Protein AF-A0A968LKU0-F1 (afdb_monomer_lite)

Structure (mmCIF, N/CA/C/O backbone):
data_AF-A0A968LKU0-F1
#
_entry.id   AF-A0A968LKU0-F1
#
loop_
_atom_site.group_PDB
_atom_site.id
_atom_site.type_symbol
_atom_site.label_atom_id
_atom_site.label_alt_id
_atom_site.label_comp_id
_atom_site.label_asym_id
_atom_site.label_entity_id
_atom_site.label_seq_id
_atom_site.pdbx_PDB_ins_code
_atom_site.Cartn_x
_atom_site.Cartn_y
_atom_site.Cartn_z
_atom_site.occupancy
_atom_site.B_iso_or_equiv
_atom_site.auth_seq_id
_atom_site.auth_comp_id
_atom_site.auth_asym_id
_atom_site.auth_atom_id
_atom_site.pdbx_PDB_model_num
ATOM 1 N N . MET A 1 1 ? -21.483 -4.088 11.017 1.00 43.84 1 MET A N 1
ATOM 2 C CA . MET A 1 1 ? -20.038 -3.794 11.113 1.00 43.84 1 MET A CA 1
ATOM 3 C C . MET A 1 1 ? -19.858 -2.745 12.193 1.00 43.84 1 MET A C 1
ATOM 5 O O . MET A 1 1 ? -20.346 -1.638 12.019 1.00 43.84 1 MET A O 1
ATOM 9 N N . SER A 1 2 ? -19.278 -3.107 13.336 1.00 43.16 2 SER A N 1
ATOM 10 C CA . SER A 1 2 ? -19.057 -2.168 14.440 1.00 43.16 2 SER A CA 1
ATOM 11 C C . SER A 1 2 ? -18.040 -1.108 14.017 1.00 43.16 2 SER A C 1
ATOM 13 O O . SER A 1 2 ? -16.967 -1.456 13.520 1.00 43.16 2 SER A O 1
ATOM 15 N N . ALA A 1 3 ? -18.376 0.173 14.189 1.00 53.59 3 ALA A N 1
ATOM 16 C CA . ALA A 1 3 ? -17.459 1.278 13.937 1.00 53.59 3 ALA A CA 1
ATOM 17 C C . ALA A 1 3 ? -16.285 1.166 14.918 1.00 53.59 3 ALA A C 1
ATOM 19 O O . ALA A 1 3 ? -16.403 1.486 16.098 1.00 53.59 3 ALA A O 1
ATOM 20 N N . THR A 1 4 ? -15.165 0.626 14.446 1.00 62.16 4 THR A N 1
ATOM 21 C CA . THR A 1 4 ? -13.952 0.524 15.254 1.00 62.16 4 THR A CA 1
ATOM 22 C C . THR A 1 4 ? -13.303 1.901 15.227 1.00 62.16 4 THR A C 1
ATOM 24 O O . THR A 1 4 ? -12.741 2.298 14.213 1.00 62.16 4 THR A O 1
ATOM 27 N N . SER A 1 5 ? -13.450 2.672 16.305 1.00 74.06 5 SER A N 1
ATOM 28 C CA . SER A 1 5 ? -12.795 3.975 16.419 1.00 74.06 5 SER A CA 1
ATOM 29 C C . SER A 1 5 ? -11.306 3.757 16.678 1.00 74.06 5 SER A C 1
ATOM 31 O O . SER A 1 5 ? -10.912 3.410 17.790 1.00 74.06 5 SER A O 1
ATOM 33 N N . PHE A 1 6 ? -10.472 3.936 15.655 1.00 79.56 6 PHE A N 1
ATOM 34 C CA . PHE A 1 6 ? -9.020 3.905 15.822 1.00 79.56 6 PHE A CA 1
ATOM 35 C C . PHE A 1 6 ? -8.528 5.157 16.552 1.00 79.56 6 PHE A C 1
ATOM 37 O O . PHE A 1 6 ? -9.096 6.240 16.406 1.00 79.56 6 PHE A O 1
ATOM 44 N N . ALA A 1 7 ? -7.450 5.019 17.328 1.00 85.56 7 ALA A N 1
ATOM 45 C CA . ALA A 1 7 ? -6.811 6.167 17.961 1.00 85.56 7 ALA A CA 1
ATOM 46 C C . ALA A 1 7 ? -6.345 7.172 16.882 1.00 85.56 7 ALA A C 1
ATOM 48 O O . ALA A 1 7 ? -5.739 6.733 15.898 1.00 85.56 7 ALA A O 1
ATOM 49 N N . PRO A 1 8 ? -6.552 8.494 17.057 1.00 85.69 8 PRO A N 1
ATOM 50 C CA . PRO A 1 8 ? -6.197 9.501 16.048 1.00 85.69 8 PRO A CA 1
ATOM 51 C C . PRO A 1 8 ? -4.745 9.394 15.574 1.00 85.69 8 PRO A C 1
ATOM 53 O O . PRO A 1 8 ? -4.468 9.436 14.378 1.00 85.69 8 PRO A O 1
ATOM 56 N N . ILE A 1 9 ? -3.829 9.125 16.509 1.00 88.88 9 ILE A N 1
ATOM 57 C CA . ILE A 1 9 ? -2.408 8.945 16.209 1.00 88.88 9 ILE A CA 1
ATOM 58 C C . ILE A 1 9 ? -2.143 7.751 15.281 1.00 88.88 9 ILE A C 1
ATOM 60 O O . ILE A 1 9 ? -1.271 7.828 14.427 1.00 88.88 9 ILE A O 1
ATOM 64 N N . ALA A 1 10 ? -2.884 6.645 15.401 1.00 89.44 10 ALA A N 1
ATOM 65 C CA . ALA A 1 10 ? -2.698 5.490 14.523 1.00 89.44 10 ALA A CA 1
ATOM 66 C C . ALA A 1 10 ? -3.148 5.811 13.091 1.00 89.44 10 ALA A C 1
ATOM 68 O O . ALA A 1 10 ? -2.472 5.438 12.135 1.00 89.44 10 ALA A O 1
ATOM 69 N N . LEU A 1 11 ? -4.248 6.557 12.954 1.00 93.38 11 LEU A N 1
ATOM 70 C CA . LEU A 1 11 ? -4.784 6.968 11.661 1.00 93.38 11 LEU A CA 1
ATOM 71 C C . LEU A 1 11 ? -3.851 7.947 10.938 1.00 93.38 11 LEU A C 1
ATOM 73 O O . LEU A 1 11 ? -3.575 7.755 9.759 1.00 93.38 11 LEU A O 1
ATOM 77 N N . GLU A 1 12 ? -3.306 8.943 11.643 1.00 94.12 12 GLU A N 1
ATOM 78 C CA . GLU A 1 12 ? -2.346 9.899 11.069 1.00 94.12 12 GLU A CA 1
ATOM 79 C C . GLU A 1 12 ? -1.071 9.215 10.562 1.00 94.12 12 GLU A C 1
ATOM 81 O O . GLU A 1 12 ? -0.568 9.530 9.482 1.00 94.12 12 GLU A O 1
ATOM 86 N N . ARG A 1 13 ? -0.544 8.256 11.332 1.00 95.00 13 ARG A N 1
ATOM 87 C CA . ARG A 1 13 ? 0.653 7.493 10.948 1.00 95.00 13 ARG A CA 1
ATOM 88 C C . ARG A 1 13 ? 0.385 6.626 9.723 1.00 95.00 13 ARG A C 1
ATOM 90 O O . ARG A 1 13 ? 1.196 6.595 8.799 1.00 95.00 13 ARG A O 1
ATOM 97 N N . ALA A 1 14 ? -0.766 5.962 9.702 1.00 96.69 14 ALA A N 1
ATOM 98 C CA . ALA A 1 14 ? -1.199 5.122 8.599 1.00 96.69 14 ALA A CA 1
ATOM 99 C C . ALA A 1 14 ? -1.444 5.930 7.308 1.00 96.69 14 ALA A C 1
ATOM 101 O O . ALA A 1 14 ? -0.966 5.532 6.244 1.00 96.69 14 ALA A O 1
ATOM 102 N N . ASP A 1 15 ? -2.100 7.093 7.396 1.00 97.06 15 ASP A N 1
ATOM 103 C CA . ASP A 1 15 ? -2.294 8.018 6.269 1.00 97.06 15 ASP A CA 1
ATOM 104 C C . ASP A 1 15 ? -0.950 8.512 5.714 1.00 97.06 15 ASP A C 1
ATOM 106 O O . ASP A 1 15 ? -0.682 8.408 4.514 1.00 97.06 15 ASP A O 1
ATOM 110 N N . ARG A 1 16 ? -0.046 8.969 6.590 1.00 97.69 16 ARG A N 1
ATOM 111 C CA . ARG A 1 16 ? 1.298 9.408 6.192 1.00 97.69 16 ARG A CA 1
ATOM 112 C C . ARG A 1 16 ? 2.078 8.299 5.481 1.00 97.69 16 ARG A C 1
ATOM 114 O O . ARG A 1 16 ? 2.668 8.548 4.425 1.00 97.69 16 ARG A O 1
ATOM 121 N N . ALA A 1 17 ? 2.074 7.088 6.035 1.00 97.81 17 ALA A N 1
ATOM 122 C CA . ALA A 1 17 ? 2.735 5.932 5.439 1.00 97.81 17 ALA A CA 1
ATOM 123 C C . ALA A 1 17 ? 2.164 5.596 4.058 1.00 97.81 17 ALA A C 1
ATOM 125 O O . ALA A 1 17 ? 2.922 5.367 3.111 1.00 97.81 17 ALA A O 1
ATOM 126 N N . LEU A 1 18 ? 0.837 5.641 3.918 1.00 97.94 18 LEU A N 1
ATOM 127 C CA . LEU A 1 18 ? 0.156 5.401 2.655 1.00 97.94 18 LEU A CA 1
ATOM 128 C C . LEU A 1 18 ? 0.565 6.426 1.589 1.00 97.94 18 LEU A C 1
ATOM 130 O O . LEU A 1 18 ? 0.966 6.035 0.493 1.00 97.94 18 LEU A O 1
ATOM 134 N N . ARG A 1 19 ? 0.574 7.722 1.916 1.00 97.50 19 ARG A N 1
ATOM 135 C CA . ARG A 1 19 ? 1.024 8.788 0.998 1.00 97.50 19 ARG A CA 1
ATOM 136 C C . ARG A 1 19 ? 2.493 8.642 0.593 1.00 97.50 19 ARG A C 1
ATOM 138 O O . ARG A 1 19 ? 2.867 8.959 -0.536 1.00 97.50 19 ARG A O 1
ATOM 145 N N . CYS A 1 20 ? 3.343 8.160 1.501 1.00 97.69 20 CYS A N 1
ATOM 146 C CA . CYS A 1 20 ? 4.770 7.941 1.239 1.00 97.69 20 CYS A CA 1
ATOM 147 C C . CYS A 1 20 ? 5.058 6.657 0.438 1.00 97.69 20 CYS A C 1
ATOM 149 O O . CYS A 1 20 ? 6.163 6.502 -0.095 1.00 97.69 20 CYS A O 1
ATOM 151 N N . SER A 1 21 ? 4.087 5.744 0.337 1.00 97.50 21 SER A N 1
ATOM 152 C CA . SER A 1 21 ? 4.276 4.418 -0.259 1.00 97.50 21 SER A CA 1
ATOM 153 C C . SER A 1 21 ? 4.472 4.451 -1.778 1.00 97.50 21 SER A C 1
ATOM 155 O O . SER A 1 21 ? 5.228 3.643 -2.306 1.00 97.50 21 SER A O 1
ATOM 157 N N . GLY A 1 22 ? 3.855 5.397 -2.491 1.00 96.94 22 GLY A N 1
ATOM 158 C CA . GLY A 1 22 ? 3.821 5.377 -3.958 1.00 96.94 22 GLY A CA 1
ATOM 159 C C . GLY A 1 22 ? 2.910 4.290 -4.545 1.00 96.94 22 GLY A C 1
ATOM 160 O O . GLY A 1 22 ? 3.012 4.007 -5.740 1.00 96.94 22 GLY A O 1
ATOM 161 N N . PHE A 1 23 ? 2.045 3.687 -3.725 1.00 98.38 23 PHE A N 1
ATOM 162 C CA . PHE A 1 23 ? 0.915 2.892 -4.190 1.00 98.38 23 PHE A CA 1
ATOM 163 C C . PHE A 1 23 ? -0.248 3.784 -4.605 1.00 98.38 23 PHE A C 1
ATOM 165 O O . PHE A 1 23 ? -0.327 4.952 -4.222 1.00 98.38 23 PHE A O 1
ATOM 172 N N . THR A 1 24 ? -1.148 3.232 -5.407 1.00 98.38 24 THR A N 1
ATOM 173 C CA . THR A 1 24 ? -2.320 3.946 -5.908 1.00 98.38 24 THR A CA 1
ATOM 174 C C . THR A 1 24 ? -3.573 3.580 -5.121 1.00 98.38 24 THR A C 1
ATOM 176 O O . THR A 1 24 ? -3.644 2.565 -4.424 1.00 98.38 24 THR A O 1
ATOM 179 N N . ARG A 1 25 ? -4.619 4.391 -5.291 1.00 97.75 25 ARG A N 1
ATOM 180 C CA . ARG A 1 25 ? -5.958 4.043 -4.815 1.00 97.75 25 ARG A CA 1
ATOM 181 C C . ARG A 1 25 ? -6.469 2.739 -5.440 1.00 97.75 25 ARG A C 1
ATOM 183 O O . ARG A 1 25 ? -7.090 1.951 -4.736 1.00 97.75 25 ARG A O 1
ATOM 190 N N . HIS A 1 26 ? -6.157 2.494 -6.714 1.00 98.00 26 HIS A N 1
ATOM 191 C CA . HIS A 1 26 ? -6.572 1.282 -7.418 1.00 98.00 2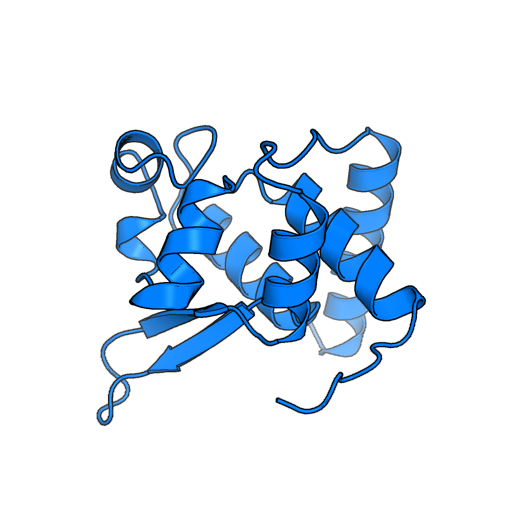6 HIS A CA 1
ATOM 192 C C . HIS A 1 26 ? -6.020 0.007 -6.759 1.00 98.00 26 HIS A C 1
ATOM 194 O O . HIS A 1 26 ? -6.748 -0.977 -6.606 1.00 98.00 26 HIS A O 1
ATOM 200 N N . LEU A 1 27 ? -4.769 0.037 -6.276 1.00 98.38 27 LEU A N 1
ATOM 201 C CA . LEU A 1 27 ? -4.234 -1.070 -5.480 1.00 98.38 27 LEU A CA 1
ATOM 202 C C . LEU A 1 27 ? -5.064 -1.293 -4.210 1.00 98.38 27 LEU A C 1
ATOM 204 O O . LEU A 1 27 ? -5.437 -2.426 -3.926 1.00 98.38 27 LEU A O 1
ATOM 208 N N . LEU A 1 28 ? -5.383 -0.233 -3.458 1.00 97.94 28 LEU A N 1
ATOM 209 C CA . LEU A 1 28 ? -6.174 -0.361 -2.228 1.00 97.94 28 LEU A CA 1
ATOM 210 C C . LEU A 1 28 ? -7.554 -0.968 -2.486 1.00 97.94 28 LEU A C 1
ATOM 212 O O . LEU A 1 28 ? -7.965 -1.857 -1.749 1.00 97.94 28 LEU A O 1
ATOM 216 N N . GLU A 1 29 ? -8.249 -0.527 -3.534 1.00 97.31 29 GLU A N 1
ATOM 217 C CA . GLU A 1 29 ? -9.547 -1.090 -3.927 1.00 97.31 29 GLU A CA 1
ATOM 218 C C . GLU A 1 29 ? -9.440 -2.579 -4.270 1.00 97.31 29 GLU A C 1
ATOM 220 O O . GLU A 1 29 ? -10.275 -3.378 -3.851 1.00 97.31 29 GLU A O 1
ATOM 225 N N . THR A 1 30 ? -8.375 -2.974 -4.966 1.00 97.81 30 THR A N 1
ATOM 226 C CA . THR A 1 30 ? -8.130 -4.378 -5.325 1.00 97.81 30 THR A CA 1
ATOM 227 C C . THR A 1 30 ? -7.791 -5.234 -4.096 1.00 97.81 30 THR A C 1
ATOM 229 O O . THR A 1 30 ? -8.251 -6.370 -3.958 1.00 97.81 30 THR A O 1
ATOM 232 N N . LEU A 1 31 ? -7.036 -4.679 -3.143 1.00 97.00 31 LEU A N 1
ATOM 233 C CA . LEU A 1 31 ? -6.704 -5.331 -1.871 1.00 97.00 31 LEU A CA 1
ATOM 234 C C . LEU A 1 31 ? -7.928 -5.537 -0.960 1.00 97.00 31 LEU A C 1
ATOM 236 O O . LEU A 1 31 ? -7.875 -6.388 -0.069 1.00 97.00 31 LEU A O 1
ATOM 240 N N . VAL A 1 32 ? -9.015 -4.783 -1.164 1.00 95.56 32 VAL A N 1
ATOM 241 C CA . VAL A 1 32 ? -10.301 -4.988 -0.470 1.00 95.56 32 VAL A CA 1
ATOM 242 C C . VAL A 1 32 ? -11.003 -6.239 -0.995 1.00 95.56 32 VAL A C 1
ATOM 244 O O . VAL A 1 32 ? -11.552 -7.009 -0.210 1.00 95.56 32 VAL A O 1
ATOM 247 N N . THR A 1 33 ? -11.005 -6.441 -2.314 1.00 94.00 33 THR A N 1
ATOM 248 C CA . THR A 1 33 ? -11.842 -7.454 -2.971 1.00 94.00 33 THR A CA 1
ATOM 249 C C . THR A 1 33 ? -11.166 -8.818 -3.029 1.00 94.00 33 THR A C 1
ATOM 251 O O . THR A 1 33 ? -11.730 -9.813 -2.573 1.00 94.00 33 THR A O 1
ATOM 254 N N . VAL A 1 34 ? -9.945 -8.884 -3.558 1.00 91.44 34 VAL A N 1
ATOM 255 C CA . VAL A 1 34 ? -9.310 -10.161 -3.927 1.00 91.44 34 VAL A CA 1
ATOM 256 C C . VAL A 1 34 ? -8.011 -10.435 -3.182 1.00 91.44 34 VAL A C 1
ATOM 258 O O . VAL A 1 34 ? -7.677 -11.601 -2.976 1.00 91.44 34 VAL A O 1
ATOM 261 N N . GLY A 1 35 ? -7.342 -9.393 -2.685 1.00 92.75 35 GLY A N 1
ATOM 262 C CA . GLY A 1 35 ? -5.963 -9.499 -2.214 1.00 92.75 35 GLY A CA 1
ATOM 263 C C . GLY A 1 35 ? -4.988 -9.654 -3.385 1.00 92.75 35 GLY A C 1
ATOM 264 O O . GLY A 1 35 ? -5.354 -10.120 -4.461 1.00 92.75 35 GLY A O 1
ATOM 265 N N . VAL A 1 36 ? -3.746 -9.205 -3.213 1.00 96.44 36 VAL A N 1
ATOM 266 C CA . VAL A 1 36 ? -2.779 -9.116 -4.323 1.00 96.44 36 VAL A CA 1
ATOM 267 C C . VAL A 1 36 ? -1.419 -9.633 -3.868 1.00 96.44 36 VAL A C 1
ATOM 269 O O . VAL A 1 36 ? -0.996 -9.330 -2.755 1.00 96.44 36 VAL A O 1
ATOM 272 N N . SER A 1 37 ? -0.741 -10.430 -4.696 1.00 95.75 37 SER A N 1
ATOM 273 C CA . SER A 1 37 ? 0.596 -10.960 -4.391 1.00 95.75 37 SER A CA 1
ATOM 274 C C . SER A 1 37 ? 1.692 -9.918 -4.612 1.00 95.75 37 SER A C 1
ATOM 276 O O . SER A 1 37 ? 1.543 -9.012 -5.434 1.00 95.75 37 SER A O 1
ATOM 278 N N . LEU A 1 38 ? 2.836 -10.077 -3.935 1.00 95.81 38 LEU A N 1
ATOM 279 C CA . LEU A 1 38 ? 3.993 -9.189 -4.107 1.00 95.81 38 LEU A CA 1
ATOM 280 C C . LEU A 1 38 ? 4.408 -9.059 -5.582 1.00 95.81 38 LEU A C 1
ATOM 282 O O . LEU A 1 38 ? 4.665 -7.958 -6.067 1.00 95.81 38 LEU A O 1
ATOM 286 N N . ARG A 1 39 ? 4.438 -10.183 -6.311 1.00 94.81 39 ARG A N 1
ATOM 287 C CA . ARG A 1 39 ? 4.857 -10.223 -7.722 1.00 94.81 39 ARG A CA 1
ATOM 288 C C . ARG A 1 39 ? 3.948 -9.405 -8.636 1.00 94.81 39 ARG A C 1
ATOM 290 O O . ARG A 1 39 ? 4.450 -8.811 -9.576 1.00 94.81 39 ARG A O 1
ATOM 297 N N . ALA A 1 40 ? 2.649 -9.334 -8.344 1.00 96.69 40 ALA A N 1
ATOM 298 C CA . ALA A 1 40 ? 1.709 -8.545 -9.138 1.00 96.69 40 ALA A CA 1
ATOM 299 C C . ALA A 1 40 ? 1.815 -7.029 -8.879 1.00 96.69 40 ALA A C 1
ATOM 301 O O . ALA A 1 40 ? 1.330 -6.243 -9.692 1.00 96.69 40 ALA A O 1
ATOM 302 N N . ILE A 1 41 ? 2.419 -6.622 -7.753 1.00 98.00 41 ILE A N 1
ATOM 303 C CA . ILE A 1 41 ? 2.591 -5.217 -7.335 1.00 98.00 41 ILE A CA 1
ATOM 304 C C . ILE A 1 41 ? 3.976 -4.683 -7.720 1.00 98.00 41 ILE A C 1
ATOM 306 O O . ILE A 1 41 ? 4.147 -3.479 -7.903 1.00 98.00 41 ILE A O 1
ATOM 310 N N . ALA A 1 42 ? 4.980 -5.551 -7.815 1.00 98.00 42 ALA A N 1
ATOM 311 C CA . ALA A 1 42 ? 6.345 -5.156 -8.128 1.00 98.00 42 ALA A CA 1
ATOM 312 C C . ALA A 1 42 ? 6.591 -5.023 -9.641 1.00 98.00 42 ALA A C 1
ATOM 314 O O . ALA A 1 42 ? 5.860 -5.544 -10.480 1.00 98.00 42 ALA A O 1
ATOM 315 N N . GLY A 1 43 ? 7.686 -4.349 -9.980 1.00 98.12 43 GLY A N 1
ATOM 316 C CA . GLY A 1 43 ? 8.221 -4.243 -11.332 1.00 98.12 43 GLY A CA 1
ATOM 317 C C . GLY A 1 43 ? 7.329 -3.465 -12.295 1.00 98.12 43 GLY A C 1
ATOM 318 O O . GLY A 1 43 ? 6.569 -2.577 -11.905 1.00 98.12 43 GLY A O 1
ATOM 319 N N . GLU A 1 44 ? 7.464 -3.810 -13.574 1.00 98.12 44 GLU A N 1
ATOM 320 C CA . GLU A 1 44 ? 6.640 -3.271 -14.660 1.00 98.12 44 GLU A CA 1
ATOM 321 C C . GLU A 1 44 ? 5.179 -3.707 -14.543 1.00 98.12 44 GLU A C 1
ATOM 323 O O . GLU A 1 44 ? 4.283 -2.929 -14.861 1.00 98.12 44 GLU A O 1
ATOM 328 N N . ASP A 1 45 ? 4.928 -4.921 -14.048 1.00 97.31 45 ASP A N 1
ATOM 329 C CA . ASP A 1 45 ? 3.574 -5.452 -13.896 1.00 97.31 45 ASP A CA 1
ATOM 330 C C . ASP A 1 45 ? 2.761 -4.593 -12.928 1.00 97.31 45 ASP A C 1
ATOM 332 O O . ASP A 1 45 ? 1.655 -4.175 -13.258 1.00 97.31 45 ASP A O 1
ATOM 336 N N . GLY A 1 46 ? 3.336 -4.231 -11.778 1.00 98.19 46 GLY A N 1
ATOM 337 C CA . GLY A 1 46 ? 2.695 -3.326 -10.825 1.00 98.19 46 GLY A CA 1
ATOM 338 C C . GLY A 1 46 ? 2.339 -1.960 -11.405 1.00 98.19 46 GLY A C 1
ATOM 339 O O . GLY A 1 46 ? 1.257 -1.435 -11.136 1.00 98.19 46 GLY A O 1
ATOM 340 N N . TYR A 1 47 ? 3.219 -1.398 -12.234 1.00 98.38 47 TYR A N 1
ATOM 341 C CA . TYR A 1 47 ? 2.964 -0.122 -12.896 1.00 98.38 47 TYR A CA 1
ATOM 342 C C . TYR A 1 47 ? 1.869 -0.246 -13.966 1.00 98.38 47 TYR A C 1
ATOM 344 O O . TYR A 1 47 ? 0.935 0.553 -13.987 1.00 98.38 47 TYR A O 1
ATOM 352 N N . ARG A 1 48 ? 1.926 -1.285 -14.809 1.00 98.25 48 ARG A N 1
ATOM 353 C CA . ARG A 1 48 ? 0.930 -1.562 -15.862 1.00 98.25 48 ARG A CA 1
ATOM 354 C C . ARG A 1 48 ? -0.451 -1.888 -15.304 1.00 98.25 48 ARG A C 1
ATOM 356 O O . ARG A 1 48 ? -1.449 -1.455 -15.868 1.00 98.25 48 ARG A O 1
ATOM 363 N N . ASN A 1 49 ? -0.499 -2.592 -14.176 1.00 97.94 49 ASN A N 1
ATOM 364 C CA . ASN A 1 49 ? -1.723 -2.857 -13.425 1.00 97.94 49 ASN A CA 1
ATOM 365 C C . ASN A 1 49 ? -2.246 -1.605 -12.702 1.00 97.94 49 ASN A C 1
ATOM 367 O O . ASN A 1 49 ? -3.292 -1.659 -12.068 1.00 97.94 49 ASN A O 1
ATOM 371 N N . GLY A 1 50 ? -1.525 -0.479 -12.749 1.00 98.25 50 GLY A N 1
ATOM 372 C CA . GLY A 1 50 ? -1.913 0.757 -12.080 1.00 98.25 50 GLY A CA 1
ATOM 373 C C . GLY A 1 50 ? -1.831 0.677 -10.558 1.00 98.25 50 GLY A C 1
ATOM 374 O O . GLY A 1 50 ? -2.503 1.455 -9.885 1.00 98.25 50 GLY A O 1
ATOM 375 N N . TYR A 1 51 ? -1.047 -0.245 -9.991 1.00 98.50 51 TYR A N 1
ATOM 376 C CA . TYR A 1 51 ? -0.886 -0.421 -8.543 1.00 98.50 51 TYR A CA 1
ATOM 377 C C . TYR A 1 51 ? 0.179 0.488 -7.933 1.00 98.50 51 TYR A C 1
ATOM 379 O O . TYR A 1 51 ? 0.072 0.879 -6.767 1.00 98.50 51 TYR A O 1
ATOM 387 N N . THR A 1 52 ? 1.190 0.856 -8.715 1.00 98.44 52 THR A N 1
ATOM 388 C CA . THR A 1 52 ? 2.259 1.776 -8.320 1.00 98.44 52 THR A CA 1
ATOM 389 C C . THR A 1 52 ? 2.288 2.992 -9.239 1.00 98.44 52 THR A C 1
ATOM 391 O O . THR A 1 52 ? 1.851 2.945 -10.385 1.00 98.44 52 THR A O 1
ATOM 394 N N . THR A 1 53 ? 2.829 4.109 -8.751 1.00 97.44 53 THR A N 1
ATOM 395 C CA . THR A 1 53 ? 2.999 5.323 -9.571 1.00 97.44 53 THR A CA 1
ATOM 396 C C . THR A 1 53 ? 4.204 5.270 -10.516 1.00 97.44 53 THR A C 1
ATOM 398 O O . THR A 1 53 ? 4.329 6.121 -11.393 1.00 97.44 53 THR A O 1
ATOM 401 N N . ALA A 1 54 ? 5.094 4.293 -10.331 1.00 97.50 54 ALA A N 1
ATOM 402 C CA . ALA A 1 54 ? 6.253 4.004 -11.172 1.00 97.50 54 ALA A CA 1
ATOM 403 C C . ALA A 1 54 ? 6.694 2.541 -10.957 1.00 97.50 54 ALA A C 1
ATOM 405 O O . ALA A 1 54 ? 6.375 1.975 -9.900 1.00 97.50 54 ALA A O 1
ATOM 406 N N . PRO A 1 55 ? 7.452 1.933 -11.888 1.00 98.00 55 PRO A N 1
ATOM 407 C CA . PRO A 1 55 ? 8.061 0.623 -11.670 1.00 98.00 55 PRO A CA 1
ATOM 408 C C . PRO A 1 55 ? 8.95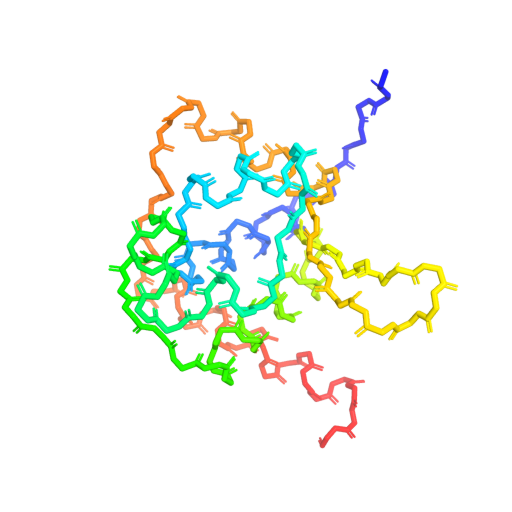4 0.622 -10.422 1.00 98.00 55 PRO A C 1
ATOM 410 O O . PRO A 1 55 ? 9.733 1.552 -10.195 1.00 98.00 55 PRO A O 1
ATOM 413 N N . ARG A 1 56 ? 8.837 -0.417 -9.589 1.00 97.69 56 ARG A N 1
ATOM 414 C CA . ARG A 1 56 ? 9.604 -0.568 -8.337 1.00 97.69 56 ARG A CA 1
ATOM 415 C C . ARG A 1 56 ? 10.209 -1.956 -8.240 1.00 97.69 56 ARG A C 1
ATOM 417 O O . ARG A 1 56 ? 9.591 -2.928 -8.655 1.00 97.69 56 ARG A O 1
ATOM 424 N N . SER A 1 57 ? 11.410 -2.078 -7.678 1.00 98.00 57 SER A N 1
ATOM 425 C CA . SER A 1 57 ? 12.017 -3.398 -7.478 1.00 98.00 57 SER A CA 1
ATOM 426 C C . SER A 1 57 ? 11.183 -4.249 -6.515 1.00 98.00 57 SER A C 1
ATOM 428 O O . SER A 1 57 ? 10.406 -3.723 -5.712 1.00 98.00 57 SER A O 1
ATOM 430 N N . LEU A 1 58 ? 11.365 -5.571 -6.571 1.00 96.69 58 LEU A N 1
ATOM 431 C CA . LEU A 1 58 ? 10.700 -6.506 -5.661 1.00 96.69 58 LEU A CA 1
ATOM 432 C C . LEU A 1 58 ? 10.969 -6.141 -4.191 1.00 96.69 58 LEU A C 1
ATOM 434 O O . LEU A 1 58 ? 10.035 -6.054 -3.403 1.00 96.69 58 LEU A O 1
ATOM 438 N N . ILE A 1 59 ? 12.228 -5.832 -3.863 1.00 97.00 59 ILE A N 1
ATOM 439 C CA . ILE A 1 59 ? 12.672 -5.486 -2.505 1.00 97.00 59 ILE A CA 1
ATOM 440 C C . ILE A 1 59 ? 12.086 -4.142 -2.040 1.00 97.00 59 ILE A C 1
ATOM 442 O O . ILE A 1 59 ? 11.587 -4.051 -0.923 1.00 97.00 59 ILE A O 1
ATOM 446 N N . ASP A 1 60 ? 12.102 -3.092 -2.876 1.00 97.38 60 ASP A N 1
ATOM 447 C CA . ASP A 1 60 ? 11.492 -1.798 -2.507 1.00 97.38 60 ASP A CA 1
ATOM 448 C C . ASP A 1 60 ? 9.976 -1.942 -2.311 1.00 97.38 60 ASP A C 1
ATOM 450 O O . ASP A 1 60 ? 9.412 -1.387 -1.369 1.00 97.38 60 ASP A O 1
ATOM 454 N N . THR A 1 61 ? 9.321 -2.733 -3.163 1.00 98.12 61 THR A N 1
ATOM 455 C CA . THR A 1 61 ? 7.885 -3.018 -3.060 1.00 98.12 61 THR A CA 1
ATOM 456 C C . THR A 1 61 ? 7.560 -3.777 -1.776 1.00 98.12 61 THR A C 1
ATOM 458 O O . THR A 1 61 ? 6.658 -3.373 -1.043 1.00 98.12 61 THR A O 1
ATOM 461 N N . GLU A 1 62 ? 8.315 -4.832 -1.462 1.00 96.69 62 GLU A N 1
ATOM 462 C CA . GLU A 1 62 ? 8.126 -5.620 -0.243 1.00 96.69 62 GLU A CA 1
ATOM 463 C C . GLU A 1 62 ? 8.335 -4.769 1.010 1.00 96.69 62 GLU A C 1
ATOM 465 O O . GLU A 1 62 ? 7.464 -4.744 1.875 1.00 96.69 62 GLU A O 1
ATOM 470 N N . ASN A 1 63 ? 9.406 -3.974 1.075 1.00 96.50 63 ASN A N 1
ATOM 471 C CA . ASN A 1 63 ? 9.664 -3.080 2.207 1.00 96.50 63 ASN A CA 1
ATOM 472 C C . ASN A 1 63 ? 8.517 -2.085 2.442 1.00 96.50 63 ASN A C 1
ATOM 474 O O . ASN A 1 63 ? 8.144 -1.816 3.584 1.00 96.50 63 ASN A O 1
ATOM 478 N N . ARG A 1 64 ? 7.916 -1.553 1.371 1.00 97.75 64 ARG A N 1
ATOM 479 C CA . ARG A 1 64 ? 6.749 -0.661 1.468 1.00 97.75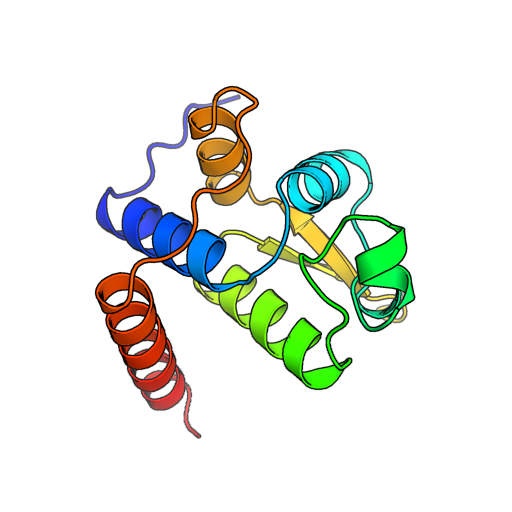 64 ARG A CA 1
ATOM 480 C C . ARG A 1 64 ? 5.511 -1.392 1.972 1.00 97.75 64 ARG A C 1
ATOM 482 O O . ARG A 1 64 ? 4.788 -0.845 2.801 1.00 97.75 64 ARG A O 1
ATOM 489 N N . LEU A 1 65 ? 5.262 -2.610 1.495 1.00 97.75 65 LEU A N 1
ATOM 490 C CA . LEU A 1 65 ? 4.135 -3.428 1.947 1.00 97.75 65 LEU A CA 1
ATOM 491 C C . LEU A 1 65 ? 4.296 -3.831 3.416 1.00 97.75 65 LEU A C 1
ATOM 493 O O . LEU A 1 65 ? 3.353 -3.685 4.190 1.00 97.75 65 LEU A O 1
ATOM 497 N N . LEU A 1 66 ? 5.495 -4.255 3.820 1.00 95.88 66 LEU A N 1
ATOM 498 C CA . LEU A 1 66 ? 5.829 -4.562 5.211 1.00 95.88 66 LEU A CA 1
ATOM 499 C C . LEU A 1 66 ? 5.677 -3.333 6.110 1.00 95.88 66 LEU A C 1
ATOM 501 O O . LEU A 1 66 ? 5.119 -3.439 7.201 1.00 95.88 66 LEU A O 1
ATOM 505 N N . TRP A 1 67 ? 6.080 -2.153 5.633 1.00 97.06 67 TRP A N 1
ATOM 506 C CA . TRP A 1 67 ? 5.839 -0.910 6.360 1.00 97.06 67 TRP A CA 1
ATOM 507 C C . TRP A 1 67 ? 4.344 -0.644 6.564 1.00 97.06 67 TRP A C 1
ATOM 509 O O . TRP A 1 67 ? 3.915 -0.340 7.676 1.00 97.06 67 TRP A O 1
ATOM 519 N N . LEU A 1 68 ? 3.527 -0.825 5.522 1.00 97.94 68 LEU A N 1
ATOM 520 C CA . LEU A 1 68 ? 2.074 -0.690 5.628 1.00 97.94 68 LEU A CA 1
ATOM 521 C C . LEU A 1 68 ? 1.427 -1.756 6.524 1.00 97.94 68 LEU A C 1
ATOM 523 O O . LEU A 1 68 ? 0.401 -1.471 7.140 1.00 97.94 68 LEU A O 1
ATOM 527 N N . ILE A 1 69 ? 2.017 -2.946 6.655 1.00 96.19 69 ILE A N 1
ATOM 528 C CA . ILE A 1 69 ? 1.609 -3.930 7.670 1.00 96.19 69 ILE A CA 1
ATOM 529 C C . ILE A 1 69 ? 1.922 -3.410 9.073 1.00 96.19 69 ILE A C 1
ATOM 531 O O . ILE A 1 69 ? 1.072 -3.460 9.960 1.00 96.19 69 ILE A O 1
ATOM 535 N N . GLN A 1 70 ? 3.117 -2.863 9.274 1.00 95.12 70 GLN A N 1
ATOM 536 C CA . GLN A 1 70 ? 3.577 -2.398 10.579 1.00 95.12 70 GLN A CA 1
ATOM 537 C C . GLN A 1 70 ? 2.762 -1.218 11.124 1.00 95.12 70 GLN A C 1
ATOM 539 O O . GLN A 1 70 ? 2.502 -1.155 12.324 1.00 95.12 70 GLN A O 1
ATOM 544 N N . VAL A 1 71 ? 2.313 -0.308 10.253 1.00 95.81 71 VAL A N 1
ATOM 545 C CA . VAL A 1 71 ? 1.379 0.771 10.630 1.00 95.81 71 VAL A CA 1
ATOM 546 C C . VAL A 1 71 ? -0.093 0.336 10.611 1.00 95.81 71 VAL A C 1
ATOM 548 O O . VAL A 1 71 ? -0.983 1.152 10.838 1.00 95.81 71 VAL A O 1
ATOM 551 N N . GLY A 1 72 ? -0.364 -0.945 10.347 1.00 96.06 72 GLY A N 1
ATOM 552 C CA . GLY A 1 72 ? -1.687 -1.553 10.449 1.00 96.06 72 GLY A CA 1
ATOM 553 C C . GLY A 1 72 ? -2.618 -1.312 9.263 1.00 96.06 72 GLY A C 1
ATOM 554 O O . GLY A 1 72 ? -3.803 -1.603 9.384 1.00 96.06 72 GLY A O 1
ATOM 555 N N . VAL A 1 73 ? -2.138 -0.792 8.130 1.00 97.88 73 VAL A N 1
ATOM 556 C CA . VAL A 1 73 ? -2.941 -0.568 6.908 1.00 97.88 73 VAL A CA 1
ATOM 557 C C . VAL A 1 73 ? -3.222 -1.878 6.181 1.00 97.88 73 VAL A C 1
ATOM 559 O O . VAL A 1 73 ? -4.331 -2.093 5.686 1.00 97.88 73 VAL A O 1
ATOM 562 N N . LEU A 1 74 ? -2.219 -2.753 6.123 1.00 98.00 74 LEU A N 1
ATOM 563 C CA . LEU A 1 74 ? -2.291 -4.039 5.441 1.00 98.00 74 LEU A CA 1
ATOM 564 C C . LEU A 1 74 ? -2.085 -5.196 6.414 1.00 98.00 74 LEU A C 1
ATOM 566 O O . LEU A 1 74 ? -1.573 -5.038 7.519 1.00 98.00 74 LEU A O 1
ATOM 570 N N . ARG A 1 75 ? -2.456 -6.389 5.966 1.00 96.19 75 ARG A N 1
ATOM 571 C CA . ARG A 1 75 ? -2.001 -7.655 6.539 1.00 96.19 75 ARG A CA 1
ATOM 572 C C . ARG A 1 75 ? -1.498 -8.559 5.423 1.00 96.19 75 ARG A C 1
ATOM 574 O O . ARG A 1 75 ? -1.969 -8.450 4.290 1.00 96.19 75 ARG A O 1
ATOM 581 N N . ARG A 1 76 ? -0.573 -9.458 5.755 1.00 93.81 76 ARG A N 1
ATOM 582 C CA . ARG A 1 76 ? -0.200 -10.564 4.872 1.00 93.81 76 ARG A CA 1
ATOM 583 C C . ARG A 1 76 ? -1.138 -11.738 5.130 1.00 93.81 76 ARG A C 1
ATOM 585 O O . ARG A 1 76 ? -1.439 -12.060 6.276 1.00 93.81 76 ARG A O 1
ATOM 592 N N . GLU A 1 77 ? -1.581 -12.361 4.058 1.00 91.62 77 GLU A N 1
ATOM 593 C CA . GLU A 1 77 ? -2.285 -13.628 4.053 1.00 91.62 77 GLU A CA 1
ATOM 594 C C . GLU A 1 77 ? -1.418 -14.649 3.342 1.00 91.62 77 GLU A C 1
ATOM 596 O O . GLU A 1 77 ? -0.810 -14.365 2.310 1.00 91.62 77 GLU A O 1
ATOM 601 N N . VAL A 1 78 ? -1.365 -15.835 3.921 1.00 86.44 78 VAL A N 1
ATOM 602 C CA . VAL A 1 78 ? -0.788 -17.007 3.287 1.00 86.44 78 VAL A CA 1
ATOM 603 C C . VAL A 1 78 ? -1.923 -17.933 2.895 1.00 86.44 78 VAL A C 1
ATOM 605 O O . VAL A 1 78 ? -2.949 -17.985 3.581 1.00 86.44 78 VAL A O 1
ATOM 608 N N . ASP A 1 79 ? -1.759 -18.658 1.794 1.00 79.00 79 ASP A N 1
ATOM 609 C CA . ASP A 1 79 ? -2.636 -19.794 1.527 1.00 79.00 79 ASP A CA 1
ATOM 610 C C . ASP A 1 79 ? -2.571 -20.814 2.684 1.00 79.00 79 ASP A C 1
ATOM 612 O O . ASP A 1 79 ? -1.693 -20.764 3.551 1.00 79.00 79 ASP A O 1
ATOM 616 N N . GLY A 1 80 ? -3.513 -21.761 2.715 1.00 74.94 80 GLY A N 1
ATOM 617 C CA . GLY A 1 80 ? -3.561 -22.796 3.758 1.00 74.94 80 GLY A CA 1
ATOM 618 C C . GLY A 1 80 ? -2.312 -23.688 3.833 1.00 74.94 80 GLY A C 1
ATOM 619 O O . GLY A 1 80 ? -2.238 -24.541 4.713 1.00 74.94 80 GLY A O 1
ATOM 620 N N . GLN A 1 81 ? -1.349 -23.508 2.924 1.00 74.38 81 GLN A N 1
ATOM 621 C CA . GLN A 1 81 ? -0.091 -24.244 2.840 1.00 74.38 81 GLN A CA 1
ATOM 622 C C . GLN A 1 81 ? 1.141 -23.368 3.132 1.00 74.38 81 GLN A C 1
ATOM 624 O O . GLN A 1 81 ? 2.244 -23.901 3.232 1.00 74.38 81 GLN A O 1
ATOM 629 N N . GLY A 1 82 ? 0.987 -22.050 3.296 1.00 72.06 82 GLY A N 1
ATOM 630 C CA . GLY A 1 82 ? 2.104 -21.131 3.522 1.00 72.06 82 GLY A CA 1
ATOM 631 C C . GLY A 1 82 ? 2.918 -20.769 2.273 1.00 72.06 82 GLY A C 1
ATOM 632 O O . GLY A 1 82 ? 3.982 -20.174 2.420 1.00 72.06 82 GLY A O 1
ATOM 633 N N . ILE A 1 83 ? 2.474 -21.141 1.068 1.00 71.62 83 ILE A N 1
ATOM 634 C CA . ILE A 1 83 ? 3.284 -21.085 -0.162 1.00 71.62 83 ILE A CA 1
ATOM 635 C C . ILE A 1 83 ? 3.101 -19.753 -0.886 1.00 71.62 83 ILE A C 1
ATOM 637 O O . ILE A 1 83 ? 4.076 -19.123 -1.299 1.00 71.62 83 ILE A O 1
ATOM 641 N N . THR A 1 84 ? 1.853 -19.323 -1.047 1.00 67.69 84 THR A N 1
ATOM 642 C CA . THR A 1 84 ? 1.519 -18.081 -1.741 1.00 67.69 84 THR A CA 1
ATOM 643 C C . THR A 1 84 ? 1.260 -16.983 -0.729 1.00 67.69 84 THR A C 1
ATOM 645 O O . THR A 1 84 ? 0.350 -17.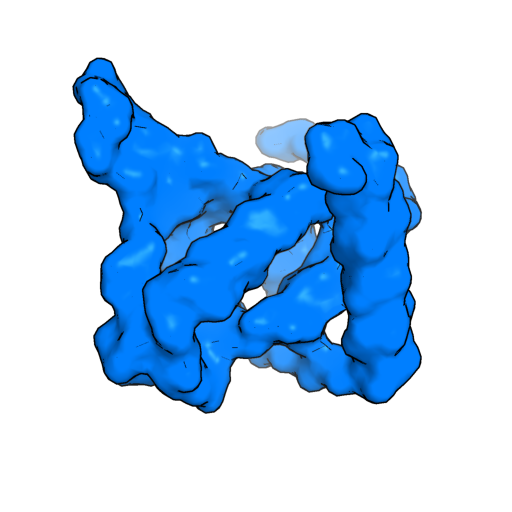100 0.094 1.00 67.69 84 THR A O 1
ATOM 648 N N . ASP A 1 85 ? 2.024 -15.895 -0.818 1.00 86.19 85 ASP A N 1
ATOM 649 C CA . ASP A 1 85 ? 1.762 -14.685 -0.058 1.00 86.19 85 ASP A CA 1
ATOM 650 C C . ASP A 1 85 ? 0.881 -13.711 -0.853 1.00 86.19 85 ASP A C 1
ATOM 652 O O . ASP A 1 85 ? 1.097 -13.418 -2.032 1.00 86.19 85 ASP A O 1
ATOM 656 N N . SER A 1 86 ? -0.140 -13.188 -0.189 1.00 93.69 86 SER A N 1
ATOM 657 C CA . SER A 1 86 ? -0.943 -12.078 -0.685 1.00 93.69 86 SER A CA 1
ATOM 658 C C . SER A 1 86 ? -1.127 -11.040 0.408 1.00 93.69 86 SER A C 1
ATOM 660 O O . SER A 1 86 ? -0.957 -11.310 1.595 1.00 93.69 86 SER A O 1
ATOM 662 N N . PHE A 1 87 ? -1.445 -9.819 0.011 1.00 96.69 87 PHE A N 1
ATOM 663 C CA . PHE A 1 87 ? -1.726 -8.728 0.928 1.00 96.69 87 PHE A CA 1
ATOM 664 C C . PHE A 1 87 ? -3.218 -8.420 0.889 1.00 96.69 87 PHE A C 1
ATOM 666 O O . PHE A 1 87 ? -3.843 -8.502 -0.169 1.00 96.69 87 PHE A O 1
ATOM 673 N N . ARG A 1 88 ? -3.785 -8.036 2.034 1.00 96.56 88 ARG A N 1
ATOM 674 C CA . ARG A 1 88 ? -5.159 -7.531 2.143 1.00 96.56 88 ARG A CA 1
ATOM 675 C C . ARG A 1 88 ? -5.228 -6.270 2.973 1.00 96.56 88 ARG A C 1
ATOM 677 O O . ARG A 1 88 ? -4.385 -6.032 3.838 1.00 96.56 88 ARG A O 1
ATOM 684 N N . ILE A 1 89 ? -6.271 -5.487 2.722 1.00 97.12 89 ILE A N 1
ATOM 685 C CA . ILE A 1 89 ? -6.564 -4.304 3.521 1.00 97.12 89 ILE A CA 1
ATOM 686 C C . ILE A 1 89 ? -7.090 -4.707 4.907 1.00 97.12 89 ILE A C 1
ATOM 688 O O . ILE A 1 89 ? -7.850 -5.667 5.049 1.00 97.12 89 ILE A O 1
ATOM 692 N N . THR A 1 90 ? -6.694 -3.974 5.943 1.00 96.75 90 THR A N 1
ATOM 693 C CA . THR A 1 90 ? -7.283 -4.094 7.286 1.00 96.75 90 THR A CA 1
ATOM 694 C C . THR A 1 90 ? -8.479 -3.143 7.431 1.00 96.75 90 THR A C 1
ATOM 696 O O . THR A 1 90 ? -8.688 -2.280 6.573 1.00 96.75 90 THR A O 1
ATOM 699 N N . PRO A 1 91 ? -9.246 -3.204 8.536 1.00 96.38 91 PRO A N 1
ATOM 700 C CA . PRO A 1 91 ? -10.280 -2.204 8.794 1.00 96.38 91 PRO A CA 1
ATOM 701 C C . PRO A 1 91 ? -9.736 -0.764 8.914 1.00 96.38 91 PRO A C 1
ATOM 703 O O . PRO A 1 91 ? -10.416 0.169 8.494 1.00 96.38 91 PRO A O 1
ATOM 706 N N . LEU A 1 92 ? -8.501 -0.572 9.406 1.00 96.06 92 LEU A N 1
ATOM 707 C CA . LEU A 1 92 ? -7.841 0.743 9.435 1.00 96.06 92 LEU A CA 1
ATOM 708 C C . LEU A 1 92 ? -7.541 1.240 8.016 1.00 96.06 92 LEU A C 1
ATOM 710 O O . LEU A 1 92 ? -7.872 2.373 7.671 1.00 96.06 92 LEU A O 1
ATOM 714 N N . GLY A 1 93 ? -6.958 0.381 7.174 1.00 96.94 93 GLY A N 1
ATOM 715 C CA . GLY A 1 93 ? -6.703 0.713 5.772 1.00 96.94 93 GLY A CA 1
ATOM 716 C C . GLY A 1 93 ? -7.994 1.002 5.001 1.00 96.94 93 GLY A C 1
ATOM 717 O O . GLY A 1 93 ? -8.044 1.935 4.201 1.00 96.94 93 GLY A O 1
ATOM 718 N N . TYR A 1 94 ? -9.065 0.258 5.287 1.00 96.38 94 TYR A N 1
ATOM 719 C CA . TYR A 1 94 ? -10.378 0.497 4.694 1.00 96.38 94 TYR A CA 1
ATOM 720 C C . TYR A 1 94 ? -10.940 1.867 5.089 1.00 96.38 94 TYR A C 1
ATOM 722 O O . TYR A 1 94 ? -11.455 2.582 4.233 1.00 96.38 94 TYR A O 1
ATOM 730 N N . GLN A 1 95 ? -10.796 2.272 6.355 1.00 95.69 95 GLN A N 1
ATOM 731 C CA . GLN A 1 95 ? -11.204 3.605 6.800 1.00 95.69 95 GLN A CA 1
ATOM 732 C C . GLN A 1 95 ? -10.461 4.715 6.041 1.00 95.69 95 GLN A C 1
ATOM 734 O O . GLN A 1 95 ? -11.106 5.659 5.586 1.00 95.69 95 GLN A O 1
ATOM 739 N N . LEU A 1 96 ? -9.144 4.585 5.838 1.00 95.31 96 LEU A N 1
ATOM 740 C CA . LEU A 1 96 ? -8.370 5.535 5.025 1.00 95.31 96 LEU A CA 1
ATOM 741 C C . LEU A 1 96 ? -8.883 5.602 3.583 1.00 95.31 96 LEU A C 1
ATOM 743 O O . LEU A 1 96 ? -9.085 6.688 3.045 1.00 95.31 96 LEU A O 1
ATOM 747 N N . LEU A 1 97 ? -9.150 4.447 2.963 1.00 96.06 97 LEU A N 1
ATOM 748 C CA . LEU A 1 97 ? -9.697 4.388 1.607 1.00 96.06 97 LEU A CA 1
ATOM 749 C C . LEU A 1 97 ? -11.044 5.124 1.496 1.00 96.06 97 LEU A C 1
ATOM 751 O O . LEU A 1 97 ? -11.281 5.816 0.506 1.00 96.06 97 LEU A O 1
ATOM 755 N N . GLN A 1 98 ? -11.911 5.010 2.507 1.00 95.19 98 GLN A N 1
ATOM 756 C CA . GLN A 1 98 ? -13.189 5.729 2.550 1.00 95.19 98 GLN A CA 1
ATOM 757 C C . GLN A 1 98 ? -12.999 7.248 2.695 1.00 95.19 98 GLN A C 1
ATOM 759 O O . GLN A 1 98 ? -13.709 8.019 2.049 1.00 95.19 98 GLN A O 1
ATOM 764 N N . GLN A 1 99 ? -12.014 7.691 3.484 1.00 93.88 99 GLN A N 1
ATOM 765 C CA . GLN A 1 99 ? -11.709 9.117 3.668 1.00 93.88 99 GLN A CA 1
ATOM 766 C C . GLN A 1 99 ? -11.237 9.811 2.386 1.00 93.88 99 GLN A C 1
ATOM 768 O O . GLN A 1 99 ? -11.415 11.019 2.255 1.00 93.88 99 GLN A O 1
ATOM 773 N N . LEU A 1 100 ? -10.694 9.063 1.420 1.00 92.0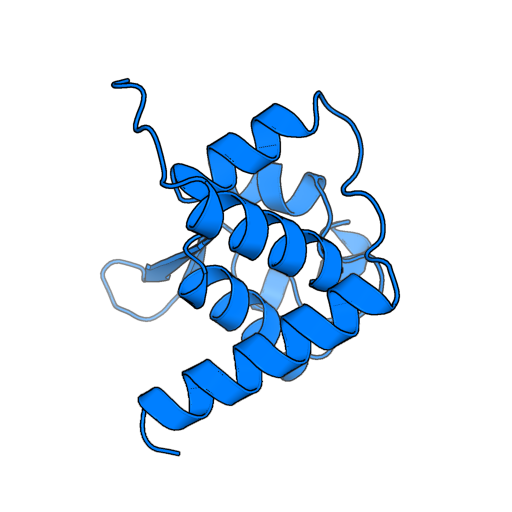6 100 LEU A N 1
ATOM 774 C CA . LEU A 1 100 ? -10.295 9.612 0.124 1.00 92.06 100 LEU A CA 1
ATOM 775 C C . LEU A 1 100 ? -11.487 10.008 -0.764 1.00 92.06 100 LEU A C 1
ATOM 777 O O . LEU A 1 100 ? -11.269 10.677 -1.763 1.00 92.06 100 LEU A O 1
ATOM 781 N N . GLN A 1 101 ? -12.731 9.616 -0.453 1.00 89.38 101 GLN A N 1
ATOM 782 C CA . GLN A 1 101 ? -13.932 10.013 -1.216 1.00 89.38 101 GLN A CA 1
ATOM 783 C C . GLN A 1 101 ? -13.784 9.855 -2.748 1.00 89.38 101 GLN A C 1
ATOM 785 O O . GLN A 1 101 ? -14.110 10.758 -3.512 1.00 89.38 101 GLN A O 1
ATOM 790 N N . GLN A 1 102 ? -13.270 8.707 -3.205 1.00 90.19 102 GLN A N 1
ATOM 791 C CA . GLN A 1 102 ? -12.962 8.403 -4.621 1.00 90.19 102 GLN A CA 1
ATOM 792 C C . GLN A 1 102 ? -11.774 9.167 -5.241 1.00 90.19 102 GLN A C 1
ATOM 794 O O . GLN A 1 102 ? -11.391 8.889 -6.376 1.00 90.19 102 GLN A O 1
ATOM 799 N N . GLN A 1 103 ? -11.139 10.081 -4.510 1.00 94.62 103 GLN A N 1
ATOM 800 C CA . GLN A 1 103 ? -9.973 10.829 -4.977 1.00 94.62 103 GLN A CA 1
ATOM 801 C C . GLN A 1 103 ? -8.701 9.969 -4.945 1.00 94.62 103 GLN A C 1
ATOM 803 O O . GLN A 1 103 ? -8.593 9.054 -4.125 1.00 94.62 103 GLN A O 1
ATOM 808 N N . PRO A 1 104 ? -7.706 10.240 -5.810 1.00 96.38 104 PRO A N 1
ATOM 809 C CA . PRO A 1 104 ? -6.407 9.584 -5.716 1.00 96.38 104 PRO A CA 1
ATOM 810 C C . PRO A 1 104 ? -5.733 9.867 -4.368 1.00 96.38 104 PRO A C 1
ATOM 812 O O . PRO A 1 104 ? -6.040 10.844 -3.686 1.00 96.38 104 PRO A O 1
ATOM 815 N N . ILE A 1 105 ? -4.767 9.022 -4.003 1.00 96.81 105 ILE A N 1
ATOM 816 C CA . ILE A 1 105 ? -3.956 9.252 -2.806 1.00 96.81 105 ILE A CA 1
ATOM 817 C C . ILE A 1 105 ? -3.154 10.546 -3.025 1.00 96.81 105 ILE A C 1
ATOM 819 O O . ILE A 1 105 ? -2.399 10.630 -3.999 1.00 96.81 105 ILE A O 1
ATOM 823 N N . PRO A 1 106 ? -3.302 11.557 -2.157 1.00 94.75 106 PRO A N 1
ATOM 824 C CA . PRO A 1 106 ? -2.577 12.811 -2.297 1.00 94.75 106 PRO A CA 1
ATOM 825 C C . PRO A 1 106 ? -1.063 12.595 -2.129 1.00 94.75 106 PRO A C 1
ATOM 827 O O . PRO A 1 106 ? -0.637 11.741 -1.344 1.00 94.75 106 PRO A O 1
ATOM 830 N N . PRO A 1 107 ? -0.220 13.374 -2.828 1.00 92.50 107 PRO A N 1
ATOM 831 C CA . PRO A 1 107 ? 1.224 13.229 -2.721 1.00 92.50 107 PRO A CA 1
ATOM 832 C C . PRO A 1 107 ? 1.715 13.587 -1.312 1.00 92.50 107 PRO A C 1
ATOM 834 O O . PRO A 1 107 ? 1.273 14.565 -0.709 1.00 92.50 107 PRO A O 1
ATOM 837 N N . ALA A 1 108 ? 2.677 12.816 -0.802 1.00 95.12 108 ALA A N 1
ATOM 838 C CA . ALA A 1 108 ? 3.365 13.139 0.444 1.00 95.12 108 ALA A CA 1
ATOM 839 C C . ALA A 1 108 ? 4.217 14.410 0.304 1.00 95.12 108 ALA A C 1
ATOM 841 O O . ALA A 1 108 ? 5.020 14.525 -0.633 1.00 95.12 108 ALA A O 1
ATOM 842 N N . SER A 1 109 ? 4.103 15.315 1.278 1.00 95.62 109 SER A N 1
ATOM 843 C CA . SER A 1 109 ? 4.998 16.467 1.414 1.00 95.62 109 SER A CA 1
ATOM 844 C C . SER A 1 109 ? 6.413 16.034 1.828 1.00 95.62 109 SER A C 1
ATOM 846 O O . SER A 1 109 ? 6.641 14.908 2.275 1.00 95.62 109 SER A O 1
ATOM 848 N N . GLY A 1 110 ? 7.395 16.937 1.722 1.00 95.25 110 GLY A N 1
ATOM 849 C CA . GLY A 1 110 ? 8.753 16.671 2.220 1.00 95.25 110 GLY A CA 1
ATOM 850 C C . GLY A 1 110 ? 8.784 16.365 3.725 1.00 95.25 110 GLY A C 1
ATOM 851 O O . GLY A 1 110 ? 9.497 15.461 4.161 1.00 95.25 110 GLY A O 1
ATOM 852 N N . ARG A 1 111 ? 7.939 17.053 4.506 1.00 95.06 111 ARG A N 1
ATOM 853 C CA . ARG A 1 111 ? 7.765 16.799 5.943 1.00 95.06 111 ARG A CA 1
ATOM 854 C C . ARG A 1 111 ? 7.197 15.406 6.200 1.00 95.06 111 ARG A C 1
ATOM 856 O O . ARG A 1 111 ? 7.699 14.713 7.079 1.00 95.06 111 ARG A O 1
ATOM 863 N N . ASP A 1 112 ? 6.203 14.981 5.423 1.00 95.19 112 ASP A N 1
ATOM 864 C CA . ASP A 1 112 ? 5.621 13.640 5.554 1.00 95.19 112 ASP A CA 1
ATOM 865 C C . ASP A 1 112 ? 6.670 12.560 5.309 1.00 95.19 112 ASP A C 1
ATOM 867 O O . ASP A 1 112 ? 6.765 11.612 6.083 1.00 95.19 112 ASP A O 1
ATOM 871 N N . ARG A 1 113 ? 7.516 12.737 4.287 1.00 95.81 113 ARG A N 1
ATOM 872 C CA . ARG A 1 113 ? 8.606 11.800 3.981 1.00 95.81 113 ARG A CA 1
ATOM 873 C C . ARG A 1 113 ? 9.628 11.723 5.110 1.00 95.81 113 ARG A C 1
ATOM 875 O O . ARG A 1 113 ? 10.011 10.620 5.490 1.00 95.81 113 ARG A O 1
ATOM 882 N N . 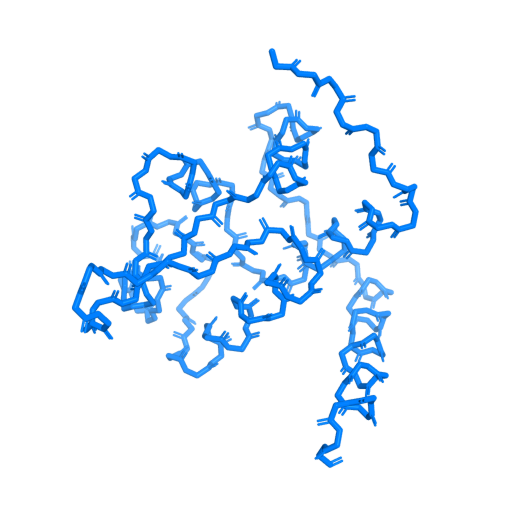PHE A 1 114 ? 10.038 12.868 5.660 1.00 96.31 114 PHE A N 1
ATOM 883 C CA . PHE A 1 114 ? 10.969 12.919 6.788 1.00 96.31 114 PHE A CA 1
ATOM 884 C C . PHE A 1 114 ? 10.396 12.231 8.032 1.00 96.31 114 PHE A C 1
ATOM 886 O O . PHE A 1 114 ? 11.053 11.374 8.619 1.00 96.31 114 PHE A O 1
ATOM 893 N N . LEU A 1 115 ? 9.156 12.561 8.407 1.00 95.06 115 LEU A N 1
ATOM 894 C CA . LEU A 1 115 ? 8.493 11.951 9.559 1.00 95.06 115 LEU A CA 1
ATOM 895 C C . LEU A 1 115 ? 8.318 10.443 9.361 1.00 95.06 115 LEU A C 1
ATOM 897 O O . LEU A 1 115 ? 8.674 9.678 10.248 1.00 95.06 115 LEU A O 1
ATOM 901 N N . ASN A 1 116 ? 7.854 10.011 8.186 1.00 95.62 116 ASN A N 1
ATOM 902 C CA . ASN A 1 116 ? 7.701 8.595 7.864 1.00 95.62 116 ASN A CA 1
ATOM 903 C C . ASN A 1 116 ? 9.034 7.835 7.967 1.00 95.62 116 ASN A C 1
ATOM 905 O O . ASN A 1 116 ? 9.085 6.738 8.513 1.00 95.62 116 ASN A O 1
ATOM 909 N N . PHE A 1 117 ? 10.121 8.417 7.454 1.00 93.81 117 PHE A N 1
ATOM 910 C CA . PHE A 1 117 ? 11.456 7.828 7.554 1.00 93.81 117 PHE A CA 1
ATOM 911 C C . PHE A 1 117 ? 11.929 7.716 9.009 1.00 93.81 117 PHE A C 1
ATOM 913 O O . PHE A 1 117 ? 12.452 6.679 9.417 1.00 93.81 117 PHE A O 1
ATOM 920 N N . TRP A 1 118 ? 11.699 8.753 9.817 1.00 93.31 118 TRP A N 1
ATOM 921 C CA . TRP A 1 118 ? 12.030 8.725 11.239 1.00 93.31 118 TRP A CA 1
ATOM 922 C C . TRP A 1 118 ? 11.254 7.637 11.990 1.00 93.31 118 TRP A C 1
ATOM 924 O O . TRP A 1 118 ? 11.830 6.913 12.800 1.00 93.31 118 TRP A O 1
ATOM 934 N N . GLU A 1 119 ? 9.969 7.467 11.677 1.00 91.38 119 GLU A N 1
ATOM 935 C CA . GLU A 1 119 ? 9.147 6.396 12.242 1.00 91.38 119 GLU A CA 1
ATOM 936 C C . GLU A 1 119 ? 9.667 5.009 11.868 1.00 91.38 119 GLU A C 1
ATOM 938 O O . GLU A 1 119 ? 9.753 4.144 12.737 1.00 91.38 119 GLU A O 1
ATOM 943 N N . GLN A 1 120 ? 10.065 4.798 10.611 1.00 90.44 120 GLN A N 1
ATOM 944 C CA . GLN A 1 120 ? 10.664 3.534 10.173 1.00 90.44 120 GLN A CA 1
ATOM 945 C C . GLN A 1 120 ? 11.936 3.208 10.966 1.00 90.44 120 GLN A C 1
ATOM 947 O O . GLN A 1 120 ? 12.088 2.083 11.438 1.00 90.44 120 GLN A O 1
ATOM 952 N N . ILE A 1 121 ? 12.810 4.196 11.193 1.00 87.50 121 ILE A N 1
ATOM 953 C CA . ILE A 1 121 ? 14.020 4.020 12.012 1.00 87.50 121 ILE A CA 1
ATOM 954 C C . ILE A 1 121 ? 13.667 3.689 13.464 1.00 87.50 121 ILE A C 1
ATOM 956 O O . ILE A 1 121 ? 14.261 2.788 14.055 1.00 87.50 121 ILE A O 1
ATOM 960 N N . GLN A 1 122 ? 12.728 4.425 14.064 1.00 83.81 122 GLN A N 1
ATOM 961 C CA . GLN A 1 122 ? 12.341 4.208 15.457 1.00 83.81 122 GLN A CA 1
ATOM 962 C C . GLN A 1 122 ? 11.787 2.804 15.674 1.00 83.81 122 GLN A C 1
ATOM 964 O O . GLN A 1 122 ? 12.154 2.160 16.655 1.00 83.81 122 GLN A O 1
ATOM 969 N N . ILE A 1 123 ? 10.935 2.316 14.769 1.00 76.44 123 ILE A N 1
ATOM 970 C CA . ILE A 1 123 ? 10.379 0.977 14.928 1.00 76.44 123 ILE A CA 1
ATOM 971 C C . ILE A 1 123 ? 11.432 -0.088 14.605 1.00 76.44 123 ILE A C 1
ATOM 973 O O . ILE A 1 123 ? 11.540 -1.036 15.370 1.00 76.44 123 ILE A O 1
ATOM 977 N N . ALA A 1 124 ? 12.284 0.079 13.589 1.00 74.38 124 ALA A N 1
ATOM 978 C CA . ALA A 1 124 ? 13.381 -0.864 13.337 1.00 74.38 124 ALA A CA 1
ATOM 979 C C . ALA A 1 124 ? 14.263 -1.091 14.584 1.00 74.38 124 ALA A C 1
ATOM 981 O O . ALA A 1 124 ? 14.617 -2.224 14.896 1.00 74.38 124 ALA A O 1
ATOM 982 N N . ARG A 1 125 ? 14.519 -0.031 15.364 1.00 69.50 125 ARG A N 1
ATOM 983 C CA . ARG A 1 125 ? 15.281 -0.099 16.625 1.00 69.50 125 ARG A CA 1
ATOM 984 C C . ARG A 1 125 ? 14.571 -0.844 17.759 1.00 69.50 125 ARG A C 1
ATOM 986 O O . ARG A 1 125 ? 15.237 -1.377 18.638 1.00 69.50 125 ARG A O 1
ATOM 993 N N . LEU A 1 126 ? 13.239 -0.875 17.769 1.00 59.81 126 LEU A N 1
ATOM 994 C CA . LEU A 1 126 ? 12.456 -1.577 18.797 1.00 59.81 126 LEU A CA 1
ATOM 995 C C . LEU A 1 126 ? 12.348 -3.087 18.535 1.00 59.81 126 LEU A C 1
ATOM 997 O O . LEU A 1 126 ? 12.010 -3.833 19.448 1.00 59.81 126 LEU A O 1
ATOM 1001 N N . TRP A 1 127 ? 12.653 -3.534 17.313 1.00 55.56 127 TRP A N 1
ATOM 1002 C CA . TRP A 1 127 ? 12.578 -4.937 16.890 1.00 55.56 127 TRP A CA 1
ATOM 1003 C C . TRP A 1 127 ? 13.960 -5.556 16.610 1.00 55.56 127 TRP A C 1
ATOM 1005 O O . TRP A 1 127 ? 14.048 -6.544 15.891 1.00 55.56 127 TRP A O 1
ATOM 1015 N N . GLY A 1 128 ? 15.023 -5.004 17.209 1.00 47.88 128 GLY A N 1
ATOM 1016 C CA . GLY A 1 128 ? 16.317 -5.681 17.352 1.00 47.88 128 GLY A CA 1
ATOM 1017 C C . GLY A 1 128 ? 17.041 -6.029 16.048 1.00 47.88 128 GLY A C 1
ATOM 1018 O O . GLY A 1 128 ? 17.511 -7.157 15.914 1.00 47.88 128 GLY A O 1
ATOM 1019 N N . PHE A 1 129 ? 17.153 -5.069 15.128 1.00 47.66 129 PHE A N 1
ATOM 1020 C CA . PHE A 1 129 ? 18.283 -5.023 14.192 1.00 47.66 129 PHE A CA 1
ATOM 1021 C C . PHE A 1 129 ? 19.399 -4.145 14.759 1.00 47.66 129 PHE A C 1
ATOM 1023 O O . PHE A 1 129 ? 19.069 -3.074 15.325 1.00 47.66 129 PHE A O 1
#

Sequence (129 aa):
MSATSFAPIALERADRALRCSGFTRHLLETLVTVGVSLRAIAGEDGYRNGYTTAPRSLIDTENRLLWLIQVGVLRREVDGQGITDSFRITPLGYQLLQQLQQQPIPPASGRDRFLNFWEQIQIARLWGF

Foldseek 3Di:
DDPDDDDPVLLVLLLLLVLLLQFKLLLQVCLAPPFAFLVCCAAPNVVVSRGGPDHHHSVSSVVSLVLSVVSPQKDWDAPPVNPTITIHGDPSVVVSSVVCVPPMSDHRDPVSNVVNVVVVVVVVVVVPD

Secondary structure (DSSP, 8-state):
-------HHHHHHHHHHHHHHTB-HHHHHHHHHT-B-HHHHSHHHHHHTTSBSS-B-HHHHHHHHHHHHHTTSEEEEE-TTS--EEEEE-HHHHHHHHHTTTPPPPPPPHHHHHHHHHHHHHHHHHTT-

pLDDT: mean 90.91, std 12.24, range [43.16, 98.5]

Radius of gyration: 14.32 Å; chains: 1; bounding box: 38×41×35 Å